Protein AF-A0A8X6F1T5-F1 (afdb_monomer_lite)

Structure (mmCIF, N/CA/C/O backbone):
data_AF-A0A8X6F1T5-F1
#
_entry.id   AF-A0A8X6F1T5-F1
#
loop_
_atom_site.group_PDB
_atom_site.id
_atom_site.type_symbol
_atom_site.label_atom_id
_atom_site.label_alt_id
_atom_site.label_comp_id
_atom_site.label_asym_id
_atom_site.label_entity_id
_atom_site.label_seq_id
_atom_site.pdbx_PDB_ins_code
_atom_site.Cartn_x
_atom_site.Cartn_y
_atom_site.Cartn_z
_atom_site.occupancy
_atom_site.B_iso_or_equiv
_atom_site.auth_seq_id
_atom_site.auth_comp_id
_atom_site.auth_asym_id
_atom_site.auth_atom_id
_atom_site.pdbx_PDB_model_num
ATOM 1 N N . MET A 1 1 ? 6.403 -4.405 -9.941 1.00 75.75 1 MET A N 1
ATOM 2 C CA . MET A 1 1 ? 5.403 -3.841 -9.002 1.00 75.75 1 MET A CA 1
ATOM 3 C C . MET A 1 1 ? 4.199 -3.411 -9.817 1.00 75.75 1 MET A C 1
ATOM 5 O O . MET A 1 1 ? 4.410 -2.812 -10.859 1.00 75.75 1 MET A O 1
ATOM 9 N N . THR A 1 2 ? 2.983 -3.717 -9.371 1.00 80.81 2 THR A N 1
ATOM 10 C CA . THR A 1 2 ? 1.726 -3.372 -10.065 1.00 80.81 2 THR A CA 1
ATOM 11 C C . THR A 1 2 ? 0.841 -2.495 -9.176 1.00 80.81 2 THR A C 1
ATOM 13 O O . THR A 1 2 ? 1.105 -2.354 -7.976 1.00 80.81 2 THR A O 1
ATOM 16 N N . ASP A 1 3 ? -0.183 -1.867 -9.744 1.00 81.50 3 ASP A N 1
ATOM 17 C CA . ASP A 1 3 ? -1.250 -1.256 -8.955 1.00 81.50 3 ASP A CA 1
ATOM 18 C C . ASP A 1 3 ? -2.186 -2.337 -8.367 1.00 81.50 3 ASP A C 1
ATOM 20 O O . ASP A 1 3 ? -1.901 -3.534 -8.421 1.00 81.50 3 ASP A O 1
ATOM 24 N N . ASN A 1 4 ? -3.293 -1.924 -7.746 1.00 79.44 4 ASN A N 1
ATOM 25 C CA . ASN A 1 4 ? -4.260 -2.869 -7.187 1.00 79.44 4 ASN A CA 1
ATOM 26 C C . ASN A 1 4 ? -5.259 -3.420 -8.229 1.00 79.44 4 ASN A C 1
ATOM 28 O O . ASN A 1 4 ? -6.143 -4.191 -7.856 1.00 79.44 4 ASN A O 1
ATOM 32 N N . ALA A 1 5 ? -5.169 -3.012 -9.498 1.00 84.00 5 ALA A N 1
ATOM 33 C CA . ALA A 1 5 ? -6.079 -3.461 -10.538 1.00 84.00 5 ALA A CA 1
ATOM 34 C C . ALA A 1 5 ? -5.625 -4.830 -11.083 1.00 84.00 5 ALA A C 1
ATOM 36 O O . ALA A 1 5 ? -4.449 -5.020 -11.402 1.00 84.00 5 ALA A O 1
ATOM 37 N N . PRO A 1 6 ? -6.540 -5.805 -11.226 1.00 84.19 6 PRO A N 1
ATOM 38 C CA . PRO A 1 6 ? -6.176 -7.139 -11.696 1.00 84.19 6 PRO A CA 1
ATOM 39 C C . PRO A 1 6 ? -5.733 -7.148 -13.165 1.00 84.19 6 PRO A C 1
ATOM 41 O O . PRO A 1 6 ? -4.938 -7.999 -13.545 1.00 84.19 6 PRO A O 1
ATOM 44 N N . ALA A 1 7 ? -6.194 -6.191 -13.979 1.00 87.56 7 ALA A N 1
ATOM 45 C CA . ALA A 1 7 ? -5.951 -6.160 -15.421 1.00 87.56 7 ALA A CA 1
ATOM 46 C C . ALA A 1 7 ? -4.457 -6.213 -15.787 1.00 87.56 7 ALA A C 1
ATOM 48 O O . ALA A 1 7 ? -4.067 -7.018 -16.630 1.00 87.56 7 ALA A O 1
ATOM 49 N N . PHE A 1 8 ? -3.614 -5.419 -15.119 1.00 86.44 8 PHE A N 1
ATOM 50 C CA . PHE A 1 8 ? -2.184 -5.356 -15.433 1.00 86.44 8 PHE A CA 1
ATOM 51 C C . PHE A 1 8 ? -1.449 -6.649 -15.085 1.00 86.44 8 PHE A C 1
ATOM 53 O O . PHE A 1 8 ? -0.659 -7.141 -15.889 1.00 86.44 8 PHE A O 1
ATOM 60 N N . TYR A 1 9 ? -1.724 -7.229 -13.912 1.00 88.56 9 TYR A N 1
ATOM 61 C CA . TYR A 1 9 ? -1.100 -8.496 -13.533 1.00 88.56 9 TYR A CA 1
ATOM 62 C C . TYR A 1 9 ? -1.614 -9.655 -14.384 1.00 88.56 9 TYR A C 1
ATOM 64 O O . TYR A 1 9 ? -0.817 -10.487 -14.798 1.00 88.56 9 TYR A O 1
ATOM 72 N N . ASN A 1 10 ? -2.913 -9.690 -14.688 1.00 91.19 10 ASN A N 1
ATOM 73 C CA . ASN A 1 10 ? -3.494 -10.738 -15.521 1.00 91.19 10 ASN A CA 1
ATOM 74 C C . ASN A 1 10 ? -2.869 -10.722 -16.920 1.00 91.19 10 ASN A C 1
ATOM 76 O O . ASN A 1 10 ? -2.367 -11.754 -17.360 1.00 91.19 10 ASN A O 1
ATOM 80 N N . ALA A 1 11 ? -2.811 -9.553 -17.568 1.00 91.62 11 ALA A N 1
ATOM 81 C CA . ALA A 1 11 ? -2.171 -9.394 -18.873 1.00 91.62 11 ALA A CA 1
ATOM 82 C C . ALA A 1 11 ? -0.687 -9.793 -18.839 1.00 91.62 11 ALA A C 1
ATOM 84 O O . ALA A 1 11 ? -0.230 -10.542 -19.697 1.00 91.62 11 ALA A O 1
ATOM 85 N N . TRP A 1 12 ? 0.054 -9.359 -17.813 1.00 90.81 12 TRP A N 1
ATOM 86 C CA . TRP A 1 12 ? 1.451 -9.758 -17.638 1.00 90.81 12 TRP A CA 1
ATOM 87 C C . TRP A 1 12 ? 1.597 -11.270 -17.468 1.00 90.81 12 TRP A C 1
ATOM 89 O O . TRP A 1 12 ? 2.401 -11.884 -18.155 1.00 90.81 12 TRP A O 1
ATOM 99 N N . SER A 1 13 ? 0.810 -11.878 -16.578 1.00 94.00 13 SER A N 1
ATOM 100 C CA . SER A 1 13 ? 0.885 -13.310 -16.277 1.00 94.00 13 SER A CA 1
ATOM 101 C C . SER A 1 13 ? 0.508 -14.189 -17.466 1.00 94.00 13 SER A C 1
ATOM 103 O O . SER A 1 13 ? 1.056 -15.275 -17.616 1.00 94.00 13 SER A O 1
ATOM 105 N N . TYR A 1 14 ? -0.383 -13.699 -18.330 1.00 95.06 14 TYR A N 1
ATOM 106 C CA . TYR A 1 14 ? -0.760 -14.369 -19.567 1.00 95.06 14 TYR A CA 1
ATOM 107 C C . TYR A 1 14 ? 0.404 -14.434 -20.566 1.00 95.06 14 TYR A C 1
ATOM 109 O O . TYR A 1 14 ? 0.611 -15.465 -21.193 1.00 95.06 14 TYR A O 1
ATOM 117 N N . VAL A 1 15 ? 1.183 -13.354 -20.692 1.00 96.31 15 VAL A N 1
ATOM 118 C CA . VAL A 1 15 ? 2.298 -13.270 -21.654 1.00 96.31 15 VAL A CA 1
ATOM 119 C C . VAL A 1 15 ? 3.599 -13.840 -21.083 1.00 96.31 15 VAL A C 1
ATOM 121 O O . VAL A 1 15 ? 4.328 -14.542 -21.773 1.00 96.31 15 VAL A O 1
ATOM 124 N N . MET A 1 16 ? 3.898 -13.527 -19.824 1.00 93.88 16 MET A N 1
ATOM 125 C CA . MET A 1 16 ? 5.198 -13.766 -19.186 1.00 93.88 16 MET A CA 1
ATOM 126 C C . MET A 1 16 ? 5.183 -14.937 -18.194 1.00 93.88 16 MET A C 1
ATOM 128 O O . MET A 1 16 ? 6.223 -15.278 -17.633 1.00 93.88 16 MET A O 1
ATOM 132 N N . GLY A 1 17 ? 4.016 -15.534 -17.942 1.00 92.06 17 GLY A N 1
ATOM 133 C CA . GLY A 1 17 ? 3.832 -16.577 -16.937 1.00 92.06 17 GLY A CA 1
ATOM 134 C C . GLY A 1 17 ? 3.668 -16.048 -15.507 1.00 92.06 17 GLY A C 1
ATOM 135 O O . GLY A 1 17 ? 3.790 -14.857 -15.205 1.00 92.06 17 GLY A O 1
ATOM 136 N N . THR A 1 18 ? 3.350 -16.959 -14.588 1.00 91.88 18 THR A N 1
ATOM 137 C CA . THR A 1 18 ? 3.136 -16.636 -13.172 1.00 91.88 18 THR A CA 1
ATOM 138 C C . THR A 1 18 ? 4.451 -16.463 -12.422 1.00 91.88 18 THR A C 1
ATOM 140 O O . THR A 1 18 ? 5.393 -17.226 -12.622 1.00 91.88 18 THR A O 1
ATOM 143 N N . VAL A 1 19 ? 4.484 -15.527 -11.475 1.00 89.44 19 VAL A N 1
ATOM 144 C CA . VAL A 1 19 ? 5.647 -15.300 -10.607 1.00 89.44 19 VAL A CA 1
ATOM 145 C C . VAL A 1 19 ? 5.305 -15.568 -9.148 1.00 89.44 19 VAL A C 1
ATOM 147 O O . VAL A 1 19 ? 4.183 -15.329 -8.705 1.00 89.44 19 VAL A O 1
ATOM 150 N N . LYS A 1 20 ? 6.302 -16.012 -8.374 1.00 87.00 20 LYS A N 1
ATOM 151 C CA . LYS A 1 20 ? 6.143 -16.299 -6.939 1.00 87.00 20 LYS A CA 1
ATOM 152 C C . LYS A 1 20 ? 5.738 -15.062 -6.130 1.00 87.00 20 LYS A C 1
ATOM 154 O O . LYS A 1 20 ? 4.915 -15.157 -5.227 1.00 87.00 20 LYS A O 1
ATOM 159 N N . ASN A 1 21 ? 6.317 -13.905 -6.452 1.00 86.44 21 ASN A N 1
ATOM 160 C CA . ASN A 1 21 ? 6.143 -12.677 -5.680 1.00 86.44 21 ASN A CA 1
ATOM 161 C C . ASN A 1 21 ? 5.445 -11.602 -6.519 1.00 86.44 21 ASN A C 1
ATOM 163 O O . ASN A 1 21 ? 6.038 -11.033 -7.435 1.00 86.44 21 ASN A O 1
ATOM 167 N N . VAL A 1 22 ? 4.198 -11.280 -6.170 1.00 89.00 22 VAL A N 1
ATOM 168 C CA . VAL A 1 22 ? 3.425 -10.203 -6.806 1.00 89.00 22 VAL A CA 1
ATOM 169 C C . VAL A 1 22 ? 3.342 -9.014 -5.859 1.00 89.00 22 VAL A C 1
ATOM 171 O O . VAL A 1 22 ? 2.545 -9.002 -4.923 1.00 89.00 22 VAL A O 1
ATOM 174 N N . LEU A 1 23 ? 4.168 -8.000 -6.110 1.00 89.00 23 LEU A N 1
ATOM 175 C CA . LEU A 1 23 ? 4.265 -6.821 -5.250 1.00 89.00 23 LEU A CA 1
ATOM 176 C C . LEU A 1 23 ? 3.392 -5.666 -5.749 1.00 89.00 23 LEU A C 1
ATOM 178 O O . LEU A 1 23 ? 3.484 -5.253 -6.911 1.00 89.00 23 LEU A O 1
ATOM 182 N N . LEU A 1 24 ? 2.633 -5.072 -4.832 1.00 89.50 24 LEU A N 1
ATOM 183 C CA . LEU A 1 24 ? 1.948 -3.801 -5.025 1.00 89.50 24 LEU A CA 1
ATOM 184 C C . LEU A 1 24 ? 2.939 -2.636 -4.927 1.00 89.50 24 LEU A C 1
ATOM 186 O O . LEU A 1 24 ? 3.840 -2.608 -4.081 1.00 89.50 24 LEU A O 1
ATOM 190 N N . CYS A 1 25 ? 2.748 -1.631 -5.773 1.00 85.06 25 CYS A N 1
ATOM 191 C CA . CYS A 1 25 ? 3.483 -0.376 -5.699 1.00 85.06 25 CYS A CA 1
ATOM 192 C C . CYS A 1 25 ? 3.191 0.335 -4.366 1.00 85.06 25 CYS A C 1
ATOM 194 O O . CYS A 1 25 ? 2.036 0.571 -4.002 1.00 85.06 25 CYS A O 1
ATOM 196 N N . ALA A 1 26 ? 4.249 0.691 -3.633 1.00 84.56 26 ALA A N 1
ATOM 197 C CA . ALA A 1 26 ? 4.121 1.230 -2.281 1.00 84.56 26 ALA A CA 1
ATOM 198 C C . ALA A 1 26 ? 3.434 2.605 -2.266 1.00 84.56 26 ALA A C 1
ATOM 200 O O . ALA A 1 26 ? 2.749 2.933 -1.296 1.00 84.56 26 ALA A O 1
ATOM 201 N N . TRP A 1 27 ? 3.589 3.385 -3.340 1.00 83.56 27 TRP A N 1
ATOM 202 C CA . TRP A 1 27 ? 2.889 4.654 -3.519 1.00 83.56 27 TRP A CA 1
ATOM 203 C C . TRP A 1 27 ? 1.394 4.463 -3.745 1.00 83.56 27 TRP A C 1
ATOM 205 O O . TRP A 1 27 ? 0.601 5.084 -3.046 1.00 83.56 27 TRP A O 1
ATOM 215 N N . HIS A 1 28 ? 0.997 3.557 -4.646 1.00 85.94 28 HIS A N 1
ATOM 216 C CA . HIS A 1 28 ? -0.417 3.262 -4.896 1.00 85.94 28 HIS A CA 1
ATOM 217 C C . HIS A 1 28 ? -1.125 2.768 -3.633 1.00 85.94 28 HIS A C 1
ATOM 219 O O . HIS A 1 28 ? -2.229 3.217 -3.332 1.00 85.94 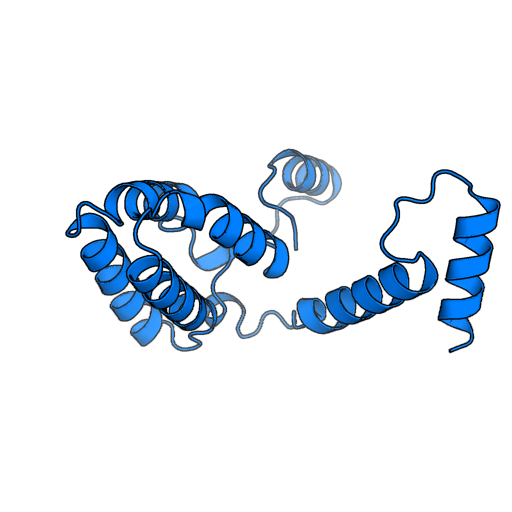28 HIS A O 1
ATOM 225 N N . VAL A 1 29 ? -0.468 1.905 -2.851 1.00 90.50 29 VAL A N 1
ATOM 226 C CA . VAL A 1 29 ? -0.979 1.457 -1.547 1.00 90.50 29 VAL A CA 1
ATOM 227 C C . VAL A 1 29 ? -1.199 2.652 -0.617 1.00 90.50 29 VAL A C 1
ATOM 229 O O . VAL A 1 29 ? -2.304 2.846 -0.113 1.00 90.50 29 VAL A O 1
ATOM 232 N N . THR A 1 30 ? -0.183 3.503 -0.443 1.00 89.62 30 THR A N 1
ATOM 233 C CA . THR A 1 30 ? -0.283 4.687 0.419 1.00 89.62 30 THR A CA 1
ATOM 234 C C . THR A 1 30 ? -1.354 5.663 -0.068 1.00 89.62 30 THR A C 1
ATOM 236 O O . THR A 1 30 ? -2.152 6.130 0.743 1.00 89.62 30 THR A O 1
ATOM 239 N N . ARG A 1 31 ? -1.438 5.941 -1.371 1.00 89.50 31 ARG A N 1
ATOM 240 C CA . ARG A 1 31 ? -2.465 6.807 -1.965 1.00 89.50 31 ARG A CA 1
ATOM 241 C C . ARG A 1 31 ? -3.871 6.263 -1.717 1.00 89.50 31 ARG A C 1
ATOM 243 O O . ARG A 1 31 ? -4.736 7.013 -1.269 1.00 89.50 31 ARG A O 1
ATOM 250 N N . ASN A 1 32 ? -4.087 4.966 -1.940 1.00 92.62 32 ASN A N 1
ATOM 251 C CA . ASN A 1 32 ? -5.376 4.320 -1.701 1.00 92.62 32 ASN A CA 1
ATOM 252 C C . ASN A 1 32 ? -5.764 4.368 -0.223 1.00 92.62 32 ASN A C 1
ATOM 254 O O . ASN A 1 32 ? -6.931 4.581 0.098 1.00 92.62 32 ASN A O 1
ATOM 258 N N . TRP A 1 33 ? -4.815 4.187 0.696 1.00 94.94 33 TRP A N 1
ATOM 259 C CA . TRP A 1 33 ? -5.091 4.365 2.119 1.00 94.94 33 TRP A CA 1
ATOM 260 C C . TRP A 1 33 ? -5.526 5.797 2.427 1.00 94.94 33 TRP A C 1
ATOM 262 O O . TRP A 1 33 ? -6.594 5.972 3.004 1.00 94.94 33 TRP A O 1
ATOM 272 N N . HIS A 1 34 ? -4.787 6.808 1.959 1.00 91.81 34 HIS A N 1
ATOM 273 C CA . HIS A 1 34 ? -5.121 8.220 2.185 1.00 91.81 34 HIS A CA 1
ATOM 274 C C . HIS A 1 34 ? -6.508 8.599 1.653 1.00 91.81 34 HIS A C 1
ATOM 276 O O . HIS A 1 34 ? -7.276 9.246 2.359 1.00 91.81 34 HIS A O 1
ATOM 282 N N . GLN A 1 35 ? -6.877 8.140 0.454 1.00 92.69 35 GLN A N 1
ATOM 283 C CA . GLN A 1 35 ? -8.219 8.372 -0.097 1.00 92.69 35 GLN A CA 1
ATOM 284 C C . GLN A 1 35 ? -9.326 7.772 0.782 1.00 92.69 35 GLN A C 1
ATOM 286 O O . GLN A 1 35 ? -10.417 8.331 0.887 1.00 92.69 35 GLN A O 1
ATOM 291 N N . ASN A 1 36 ? -9.043 6.649 1.444 1.00 95.06 36 ASN A N 1
ATOM 292 C CA . ASN A 1 36 ? -9.998 5.945 2.292 1.00 95.06 36 ASN A CA 1
ATOM 293 C C . ASN A 1 36 ? -9.959 6.387 3.762 1.00 95.06 36 ASN A C 1
ATOM 295 O O . ASN A 1 36 ? -10.927 6.135 4.477 1.00 95.06 36 ASN A O 1
ATOM 299 N N . LEU A 1 37 ? -8.914 7.092 4.210 1.00 94.00 37 LEU A N 1
ATOM 300 C CA . LEU A 1 37 ? -8.840 7.694 5.548 1.00 94.00 37 LEU A CA 1
ATOM 301 C C . LEU A 1 37 ? -9.940 8.737 5.781 1.00 94.00 37 LEU A C 1
ATOM 303 O O . LEU A 1 37 ? -10.340 8.953 6.921 1.00 94.00 37 LEU A O 1
ATOM 307 N N . ASN A 1 38 ? -10.498 9.316 4.715 1.00 91.00 38 ASN A N 1
ATOM 308 C CA . ASN A 1 38 ? -11.667 10.197 4.789 1.00 91.00 38 ASN A CA 1
ATOM 309 C C . ASN A 1 38 ? -12.916 9.507 5.373 1.00 91.00 38 ASN A C 1
ATOM 311 O O . ASN A 1 38 ? -13.846 10.188 5.797 1.00 91.00 38 ASN A O 1
ATOM 315 N N . LYS A 1 39 ? -12.934 8.166 5.454 1.00 91.44 39 LYS A N 1
ATOM 316 C CA . LYS A 1 39 ? -13.968 7.403 6.175 1.00 91.44 39 LYS A CA 1
ATOM 317 C C . LYS A 1 39 ? -13.947 7.651 7.688 1.00 91.44 39 LYS A C 1
ATOM 319 O O . LYS A 1 39 ? -14.970 7.435 8.331 1.00 91.44 39 LYS A O 1
ATOM 324 N N . ILE A 1 40 ? -12.816 8.102 8.234 1.00 94.38 40 ILE A N 1
ATOM 325 C CA . ILE A 1 40 ? -12.647 8.475 9.641 1.00 94.38 40 ILE A CA 1
ATOM 326 C C . ILE A 1 40 ? -12.980 9.958 9.772 1.00 94.38 40 ILE A C 1
ATOM 328 O O . ILE A 1 40 ? -12.190 10.813 9.365 1.00 94.38 40 ILE A O 1
ATOM 332 N N . LYS A 1 41 ? -14.148 10.288 10.328 1.00 92.31 41 LYS A N 1
ATOM 333 C CA . LYS A 1 41 ? -14.605 11.684 10.431 1.00 92.31 41 LYS A CA 1
ATOM 334 C C . LYS A 1 41 ? -13.720 12.514 11.361 1.00 92.31 41 LYS A C 1
ATOM 336 O O . LYS A 1 41 ? -13.359 13.630 11.003 1.00 92.31 41 LYS A O 1
ATOM 341 N N . ASN A 1 42 ? -13.318 11.941 12.495 1.00 94.69 42 ASN A N 1
ATOM 342 C CA . ASN A 1 42 ? -12.478 12.609 13.482 1.00 94.69 42 ASN A CA 1
ATOM 343 C C . ASN A 1 42 ? -11.050 12.859 12.928 1.00 94.69 42 ASN A C 1
ATOM 345 O O . ASN A 1 42 ? -10.354 11.895 12.591 1.00 94.69 42 ASN A O 1
ATOM 349 N N . PRO A 1 43 ? -10.596 14.124 12.825 1.00 93.50 43 PRO A N 1
ATOM 350 C CA . PRO A 1 43 ? -9.303 14.467 12.231 1.00 93.50 43 PRO A CA 1
ATOM 351 C C . PRO A 1 43 ? -8.107 14.003 13.073 1.00 93.50 43 PRO A C 1
ATOM 353 O O . PRO A 1 43 ? -7.100 13.580 12.506 1.00 93.50 43 PRO A O 1
ATOM 356 N N . GLU A 1 44 ? -8.213 14.014 14.403 1.00 94.75 44 GLU A N 1
ATOM 357 C CA . GLU A 1 44 ? -7.133 13.571 15.291 1.00 94.75 44 GLU A CA 1
ATOM 358 C C . GLU A 1 44 ? -6.955 12.054 15.221 1.00 94.75 44 GLU A C 1
ATOM 360 O O . GLU A 1 44 ? -5.850 11.564 14.978 1.00 94.75 44 GLU A O 1
ATOM 365 N N . LYS A 1 45 ? -8.058 11.296 15.267 1.00 94.00 45 LYS A N 1
ATOM 366 C CA . LYS A 1 45 ? -8.014 9.844 15.026 1.00 94.00 45 LYS A CA 1
ATOM 367 C C . LYS A 1 45 ? -7.460 9.526 13.640 1.00 94.00 45 LYS A C 1
ATOM 369 O O . LYS A 1 45 ? -6.665 8.602 13.491 1.00 94.00 45 LYS A O 1
ATOM 374 N N . ARG A 1 46 ? -7.812 10.314 12.618 1.00 95.38 46 ARG A N 1
ATOM 375 C CA . ARG A 1 46 ? -7.278 10.142 11.259 1.00 95.38 46 ARG A CA 1
ATOM 376 C C . ARG A 1 46 ? -5.757 10.306 11.215 1.00 95.38 46 ARG A C 1
ATOM 378 O O . ARG A 1 46 ? -5.095 9.507 10.555 1.00 95.38 46 ARG A O 1
ATOM 385 N N . LYS A 1 47 ? 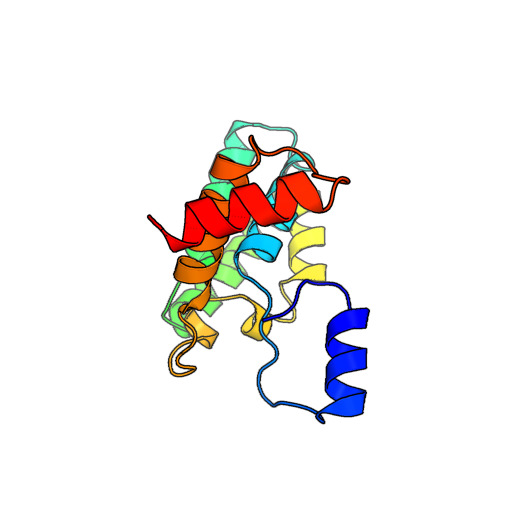-5.193 11.293 11.924 1.00 94.88 47 LYS A N 1
ATOM 386 C CA . LYS A 1 47 ? -3.733 11.477 12.042 1.00 94.88 47 LYS A CA 1
ATOM 387 C C . LYS A 1 47 ? -3.073 10.291 12.750 1.00 94.88 47 LYS A C 1
ATOM 389 O O . LYS A 1 47 ? -2.072 9.780 12.248 1.00 94.88 47 LYS A O 1
ATOM 394 N N . ILE A 1 48 ? -3.651 9.830 13.864 1.00 95.31 48 ILE A N 1
ATOM 395 C CA . ILE A 1 48 ? -3.157 8.671 14.627 1.00 95.31 48 ILE A CA 1
ATOM 396 C C . ILE A 1 48 ? -3.135 7.420 13.741 1.00 95.31 48 ILE A C 1
ATOM 398 O O . ILE A 1 48 ? -2.093 6.780 13.598 1.00 95.31 48 ILE A O 1
ATOM 402 N N . VAL A 1 49 ? -4.249 7.125 13.064 1.00 96.12 49 VAL A N 1
ATOM 403 C CA . VAL A 1 49 ? -4.354 5.976 12.155 1.00 96.12 49 VAL A CA 1
ATOM 404 C C . VAL A 1 49 ? -3.376 6.099 10.987 1.00 96.12 49 VAL A C 1
ATOM 406 O O . VAL A 1 49 ? -2.752 5.110 10.615 1.00 96.12 49 VAL A O 1
ATOM 409 N N . ASN A 1 50 ? -3.171 7.297 10.430 1.00 94.56 50 ASN A N 1
ATOM 410 C CA . ASN A 1 50 ? -2.191 7.490 9.360 1.00 94.56 50 ASN A CA 1
ATOM 411 C C . ASN A 1 50 ? -0.753 7.202 9.820 1.00 94.56 50 ASN A C 1
ATOM 413 O O . ASN A 1 50 ? 0.019 6.563 9.102 1.00 94.56 50 ASN A O 1
ATOM 417 N N . LYS A 1 51 ? -0.394 7.633 11.035 1.00 95.00 51 LYS A N 1
ATOM 418 C CA . LYS A 1 51 ? 0.915 7.336 11.632 1.00 95.00 51 LYS A CA 1
ATOM 419 C C . LYS A 1 51 ? 1.085 5.831 11.859 1.00 95.00 51 LYS A C 1
ATOM 421 O O . LYS A 1 51 ? 2.125 5.280 11.499 1.00 95.00 51 LYS A O 1
ATOM 426 N N . ALA A 1 52 ? 0.053 5.166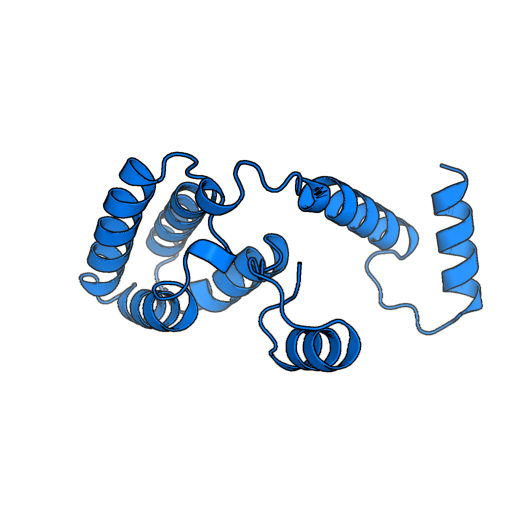 12.375 1.00 95.12 52 ALA A N 1
ATOM 427 C CA . ALA A 1 52 ? 0.050 3.720 12.578 1.00 95.12 52 ALA A CA 1
ATOM 428 C C . ALA A 1 52 ? 0.165 2.942 11.252 1.00 95.12 52 ALA A C 1
ATOM 430 O O . ALA A 1 52 ? 0.971 2.022 11.157 1.00 95.12 52 ALA A O 1
ATOM 431 N N . LEU A 1 53 ? -0.537 3.359 10.190 1.00 95.44 53 LEU A N 1
ATOM 432 C CA . LEU A 1 53 ? -0.407 2.766 8.850 1.00 95.44 53 LEU A CA 1
ATOM 433 C C . LEU A 1 53 ? 1.028 2.817 8.326 1.00 95.44 53 LEU A C 1
ATOM 435 O O . LEU A 1 53 ? 1.501 1.853 7.723 1.00 95.44 53 LEU A O 1
ATOM 439 N N . LYS A 1 54 ? 1.716 3.945 8.535 1.00 92.81 54 LYS A N 1
ATOM 440 C CA . LYS A 1 54 ? 3.113 4.093 8.130 1.00 92.81 54 LYS A CA 1
ATOM 441 C C . LYS A 1 54 ? 4.010 3.116 8.892 1.00 92.81 54 LYS A C 1
ATOM 443 O O . LYS A 1 54 ? 4.768 2.396 8.251 1.00 92.81 54 LYS A O 1
ATOM 448 N N . ALA A 1 55 ? 3.855 3.030 10.215 1.00 93.75 55 ALA A N 1
ATOM 449 C CA . ALA A 1 55 ? 4.602 2.086 11.045 1.00 93.75 55 ALA A CA 1
ATOM 450 C C . ALA A 1 55 ? 4.368 0.627 10.610 1.00 93.75 55 ALA A C 1
ATOM 452 O O . ALA A 1 55 ? 5.321 -0.106 10.374 1.00 93.75 55 ALA A O 1
ATOM 453 N N . VAL A 1 56 ? 3.107 0.235 10.392 1.00 95.06 56 VAL A N 1
ATOM 454 C CA . VAL A 1 56 ? 2.746 -1.116 9.928 1.00 95.06 56 VAL A CA 1
ATOM 455 C C . VAL A 1 56 ? 3.340 -1.440 8.560 1.00 95.06 56 VAL A C 1
ATOM 457 O O . VAL A 1 56 ? 3.783 -2.560 8.321 1.00 95.06 56 VAL A O 1
ATOM 460 N N . LYS A 1 57 ? 3.361 -0.472 7.642 1.00 92.81 57 LYS A N 1
ATOM 461 C CA . LYS A 1 57 ? 3.927 -0.650 6.301 1.00 92.81 57 LYS A CA 1
ATOM 462 C C . LYS A 1 57 ? 5.442 -0.824 6.317 1.00 92.81 57 LYS A C 1
ATOM 464 O O . LYS A 1 57 ? 5.951 -1.637 5.546 1.00 92.81 57 LYS A O 1
ATOM 469 N N . GLU A 1 58 ? 6.125 -0.010 7.116 1.00 90.88 58 GLU A N 1
ATOM 470 C CA . GLU A 1 58 ? 7.585 0.123 7.127 1.00 90.88 58 GLU A CA 1
ATOM 471 C C . GLU A 1 58 ? 8.278 -0.866 8.074 1.00 90.88 58 GLU A C 1
ATOM 473 O O . GLU A 1 58 ? 9.496 -1.000 8.001 1.00 90.88 58 GLU A O 1
ATOM 478 N N . GLU A 1 59 ? 7.526 -1.595 8.905 1.00 93.44 59 GLU A N 1
ATOM 479 C CA . GLU A 1 59 ? 8.058 -2.660 9.756 1.00 93.44 59 GLU A CA 1
ATOM 480 C C . GLU A 1 59 ? 8.822 -3.714 8.935 1.00 93.44 59 GLU A C 1
ATOM 482 O O . GLU A 1 59 ? 8.355 -4.196 7.896 1.00 93.44 59 GLU A O 1
ATOM 487 N N . LEU A 1 60 ? 10.014 -4.074 9.416 1.00 90.88 60 LEU A N 1
ATOM 488 C CA . LEU A 1 60 ? 10.967 -4.944 8.723 1.00 90.88 60 LEU A CA 1
ATOM 489 C C . LEU A 1 60 ? 11.051 -6.339 9.349 1.00 90.88 60 LEU A C 1
ATOM 491 O O . LEU A 1 60 ? 11.446 -7.287 8.668 1.00 90.88 60 LEU A O 1
ATOM 495 N N . CYS A 1 61 ? 10.675 -6.483 10.620 1.00 92.94 61 CYS A N 1
ATOM 496 C CA . CYS A 1 61 ? 10.636 -7.761 11.317 1.00 92.94 61 CYS A CA 1
ATOM 497 C C . CYS A 1 61 ? 9.264 -8.428 11.144 1.00 92.94 61 CYS A C 1
ATOM 499 O O . CYS A 1 61 ? 8.234 -7.851 11.487 1.00 92.94 61 CYS A O 1
ATOM 501 N N . LEU A 1 62 ? 9.235 -9.668 10.641 1.00 93.06 62 LEU A N 1
ATOM 502 C CA . LEU A 1 62 ? 7.992 -10.422 10.416 1.00 93.06 62 LEU A CA 1
ATOM 503 C C . LEU A 1 62 ? 7.215 -10.706 11.712 1.00 93.06 62 LEU A C 1
ATOM 505 O O . LEU A 1 62 ? 5.981 -10.659 11.721 1.00 93.06 62 LEU A O 1
ATOM 509 N N . GLU A 1 63 ? 7.925 -10.979 12.807 1.00 94.44 63 GLU A N 1
ATOM 510 C CA . GLU A 1 63 ? 7.316 -11.257 14.111 1.00 94.44 63 GLU A CA 1
ATOM 511 C C . GLU A 1 63 ? 6.668 -10.001 14.697 1.00 94.44 63 GLU A C 1
ATOM 513 O O . GLU A 1 63 ? 5.498 -10.027 15.093 1.00 94.44 63 GLU A O 1
ATOM 518 N N . THR A 1 64 ? 7.401 -8.882 14.686 1.00 95.06 64 THR A N 1
ATOM 519 C CA . THR A 1 64 ? 6.896 -7.575 15.121 1.00 95.06 64 THR A CA 1
ATOM 520 C C . THR A 1 64 ? 5.723 -7.138 14.253 1.00 95.06 64 THR A C 1
ATOM 522 O O . THR A 1 64 ? 4.677 -6.770 14.784 1.00 95.06 64 THR A O 1
ATOM 525 N N . PHE A 1 65 ? 5.842 -7.281 12.929 1.00 96.06 65 PHE A N 1
ATOM 526 C CA . PHE A 1 65 ? 4.773 -6.979 11.981 1.00 96.06 65 PHE A CA 1
ATOM 527 C C . PHE A 1 65 ? 3.500 -7.759 12.300 1.00 96.06 65 PHE A C 1
ATOM 529 O O . PHE A 1 65 ? 2.420 -7.180 12.344 1.00 96.06 65 PHE A O 1
ATOM 536 N N . SER A 1 66 ? 3.605 -9.065 12.556 1.00 95.31 66 SER A N 1
ATOM 537 C CA . SER A 1 66 ? 2.433 -9.903 12.826 1.00 95.31 66 SER A CA 1
ATOM 538 C C . SER A 1 66 ? 1.691 -9.478 14.093 1.00 95.31 66 SER A C 1
ATOM 540 O O . SER A 1 66 ? 0.458 -9.485 14.111 1.00 95.31 66 SER A O 1
ATOM 542 N N . LYS A 1 67 ? 2.420 -9.080 15.144 1.00 95.94 67 LYS A N 1
ATOM 543 C CA . LYS A 1 67 ? 1.831 -8.549 16.385 1.00 95.94 67 LYS A CA 1
ATOM 544 C C . LYS A 1 67 ? 1.186 -7.181 16.144 1.00 95.94 67 LYS A C 1
ATOM 546 O O . LYS A 1 67 ? 0.001 -7.006 16.422 1.00 95.94 67 LYS A O 1
ATOM 551 N N . LEU A 1 68 ? 1.941 -6.262 15.542 1.00 95.62 68 LEU A N 1
ATOM 552 C CA . LEU A 1 68 ? 1.517 -4.897 15.235 1.00 95.62 68 LEU A CA 1
ATOM 553 C C . LEU A 1 68 ? 0.280 -4.873 14.324 1.00 95.62 68 LEU A C 1
ATOM 555 O O . LEU A 1 68 ? -0.659 -4.129 14.572 1.00 95.62 68 LEU A O 1
ATOM 559 N N . MET A 1 69 ? 0.242 -5.723 13.297 1.00 95.62 69 MET A N 1
ATOM 560 C CA . MET A 1 69 ? -0.870 -5.816 12.349 1.00 95.62 69 MET A CA 1
ATOM 561 C C . MET A 1 69 ? -2.158 -6.302 13.022 1.00 95.62 69 MET A C 1
ATOM 563 O O . MET A 1 69 ? -3.232 -5.759 12.759 1.00 95.62 69 MET A O 1
ATOM 567 N N . LYS A 1 70 ? -2.064 -7.313 13.898 1.00 95.31 70 LYS A N 1
ATOM 568 C CA . LYS A 1 70 ? -3.216 -7.820 14.659 1.00 95.31 70 LYS A CA 1
ATOM 569 C C . LYS A 1 70 ? -3.771 -6.745 15.588 1.00 95.31 70 LYS A C 1
ATOM 571 O O . LYS A 1 70 ? -4.969 -6.475 15.538 1.00 95.31 70 LYS A O 1
ATOM 576 N N . GLN A 1 71 ? -2.896 -6.108 16.364 1.00 96.12 71 GLN A N 1
ATOM 577 C CA . GLN A 1 71 ? -3.270 -5.024 17.268 1.00 96.12 71 GLN A CA 1
ATOM 578 C C . GLN A 1 71 ? -3.902 -3.854 16.504 1.00 96.12 71 GLN A C 1
ATOM 580 O O . GLN A 1 71 ? -4.989 -3.406 16.852 1.00 96.12 71 GLN A O 1
ATOM 585 N N . PHE A 1 72 ? -3.281 -3.427 15.404 1.00 96.19 72 PHE A N 1
ATOM 586 C CA . PHE A 1 72 ? -3.778 -2.335 14.573 1.00 96.19 72 PHE A CA 1
ATOM 587 C C . PHE A 1 72 ? -5.186 -2.604 14.024 1.00 96.19 72 PHE A C 1
ATOM 589 O O . PHE A 1 72 ? -6.057 -1.740 14.100 1.00 96.19 72 PHE A O 1
ATOM 596 N N . ILE A 1 73 ? -5.449 -3.806 13.497 1.00 95.81 73 ILE A N 1
ATOM 597 C CA . ILE A 1 73 ? -6.796 -4.167 13.027 1.00 95.81 73 ILE A CA 1
ATOM 598 C C . ILE A 1 73 ? -7.793 -4.161 14.190 1.00 95.81 73 ILE A C 1
ATOM 600 O O . ILE A 1 73 ? -8.901 -3.655 14.030 1.00 95.81 73 ILE A O 1
ATOM 604 N N . GLN A 1 74 ? -7.417 -4.709 15.346 1.00 96.38 74 GLN A N 1
ATOM 605 C CA . GLN A 1 74 ? -8.292 -4.771 16.514 1.00 96.38 74 GLN A CA 1
ATOM 606 C C . GLN A 1 74 ? -8.668 -3.369 17.017 1.00 96.38 74 GLN A C 1
ATOM 608 O O . GLN A 1 74 ? -9.849 -3.089 17.208 1.00 96.38 74 GLN A O 1
ATOM 613 N N . GLU A 1 75 ? -7.696 -2.465 17.147 1.00 95.62 75 GLU A N 1
ATOM 614 C CA . GLU A 1 75 ? -7.922 -1.064 17.527 1.00 95.62 75 GLU A CA 1
ATOM 615 C C . GLU A 1 75 ? -8.846 -0.344 16.537 1.00 95.62 75 GLU A C 1
ATOM 617 O O . GLU A 1 75 ? -9.766 0.365 16.944 1.00 95.62 75 GLU A O 1
ATOM 622 N N . LEU A 1 76 ? -8.658 -0.573 15.231 1.00 95.38 76 LEU A N 1
ATOM 623 C CA . LEU A 1 76 ? -9.524 0.002 14.204 1.00 95.38 76 LEU A CA 1
ATOM 624 C C . LEU A 1 76 ? -10.957 -0.532 14.246 1.00 95.38 76 LEU A C 1
ATOM 626 O O . LEU A 1 76 ? -11.875 0.176 13.851 1.00 95.38 76 LEU A O 1
ATOM 630 N N . LEU A 1 77 ? -11.169 -1.791 14.625 1.00 95.56 77 LEU A N 1
ATOM 631 C CA . LEU A 1 77 ? -12.505 -2.392 14.638 1.00 95.56 77 LEU A CA 1
ATOM 632 C C . LEU A 1 77 ? -13.278 -2.083 15.923 1.00 95.56 77 LEU A C 1
ATOM 634 O O . LEU A 1 77 ? -14.506 -2.009 15.865 1.00 95.56 77 LEU A O 1
ATOM 638 N N . ASN A 1 78 ? -12.572 -1.879 17.038 1.00 95.56 78 ASN A N 1
ATOM 639 C CA . ASN A 1 78 ? -13.159 -1.593 18.348 1.00 95.56 78 ASN A CA 1
ATOM 640 C C . ASN A 1 78 ? -13.668 -0.151 18.490 1.00 95.56 78 ASN A C 1
ATOM 642 O O . ASN A 1 78 ? -14.531 0.113 19.323 1.00 95.56 78 ASN A O 1
ATOM 646 N N . ASP A 1 79 ? -13.157 0.785 17.691 1.00 93.31 79 ASP A N 1
ATOM 647 C CA . ASP A 1 79 ? -13.590 2.180 17.715 1.00 93.31 79 ASP A CA 1
ATOM 648 C C . ASP A 1 79 ? -14.602 2.465 16.593 1.00 93.31 79 ASP A C 1
ATOM 650 O O . ASP A 1 79 ? -14.338 2.275 15.404 1.00 93.31 79 ASP A O 1
ATOM 654 N N . SER A 1 80 ? -15.781 2.962 16.972 1.00 92.88 80 SER A N 1
ATOM 655 C CA . SER A 1 80 ? -16.871 3.288 16.044 1.00 92.88 80 SER A CA 1
ATOM 656 C C . SER A 1 80 ? -16.472 4.271 14.928 1.00 92.88 80 SER A C 1
ATOM 658 O O . SER A 1 80 ? -16.947 4.132 13.795 1.00 92.88 80 SER A O 1
ATOM 660 N N . ASP A 1 81 ? -15.556 5.208 15.202 1.00 93.19 81 ASP A N 1
ATOM 661 C CA . ASP A 1 81 ? -15.097 6.212 14.232 1.00 93.19 81 ASP A CA 1
ATOM 662 C C . ASP A 1 81 ? -14.159 5.624 13.174 1.00 93.19 81 ASP A C 1
ATOM 664 O O . ASP A 1 81 ? -14.089 6.118 12.043 1.00 93.19 81 ASP A O 1
ATOM 668 N N . THR A 1 82 ? -13.413 4.580 13.534 1.00 95.06 82 THR A N 1
ATOM 669 C CA . THR A 1 82 ? -12.383 3.974 12.684 1.00 95.06 82 THR A CA 1
ATOM 670 C C . THR A 1 82 ? -12.836 2.644 12.081 1.00 95.06 82 THR A C 1
ATOM 672 O O . THR A 1 82 ? -12.304 2.243 11.043 1.00 95.06 82 THR A O 1
ATOM 675 N N . CYS A 1 83 ? -13.906 2.033 12.603 1.00 95.75 83 CYS A N 1
ATOM 676 C CA . CYS A 1 83 ? -14.439 0.730 12.193 1.00 95.75 83 CYS A CA 1
ATOM 677 C C . CYS A 1 83 ? -14.696 0.618 10.684 1.00 95.75 83 CYS A C 1
ATOM 679 O O . CYS A 1 83 ? -14.347 -0.383 10.051 1.00 95.75 83 CYS A O 1
ATOM 681 N N . LYS A 1 84 ? -15.244 1.667 10.054 1.00 95.94 84 LYS A N 1
ATOM 682 C CA . LYS A 1 84 ? -15.465 1.690 8.593 1.00 95.94 84 LYS A CA 1
ATOM 683 C C . LYS A 1 84 ? -14.157 1.586 7.808 1.00 95.94 84 LYS A C 1
ATOM 685 O O . LYS A 1 84 ? -14.102 0.899 6.787 1.00 95.94 84 LYS A O 1
ATOM 690 N N . PHE A 1 85 ? -13.110 2.266 8.274 1.00 96.56 85 PHE A N 1
ATOM 691 C CA . PHE A 1 85 ? -11.777 2.155 7.692 1.00 96.56 85 PHE A CA 1
ATOM 692 C C . PHE A 1 85 ? -11.146 0.793 8.014 1.00 96.56 85 PHE A C 1
ATOM 694 O O . PHE A 1 85 ? -10.606 0.164 7.107 1.00 96.56 85 PHE A O 1
ATOM 701 N N . GLY A 1 86 ? -11.290 0.298 9.248 1.00 96.19 86 GLY A N 1
ATOM 702 C CA . GLY A 1 86 ? -10.822 -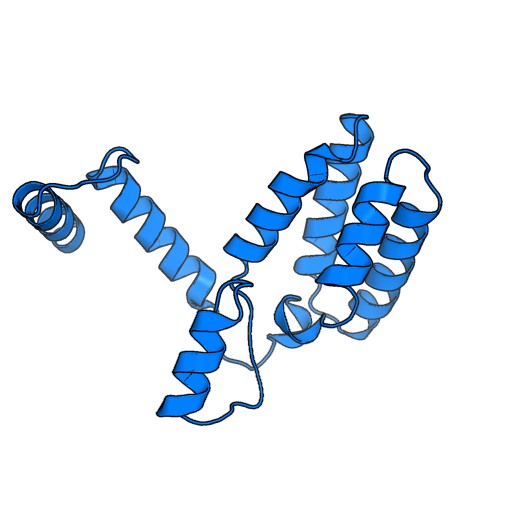1.022 9.680 1.00 96.19 86 GLY A CA 1
ATOM 703 C C . GLY A 1 86 ? -11.348 -2.159 8.810 1.00 96.19 86 GLY A C 1
ATOM 704 O O . GLY A 1 86 ? -10.557 -2.938 8.278 1.00 96.19 86 GLY A O 1
ATOM 705 N N . LYS A 1 87 ? -12.662 -2.198 8.553 1.00 96.38 87 LYS A N 1
ATOM 706 C CA . LYS A 1 87 ? -13.286 -3.184 7.651 1.00 96.38 87 LYS A CA 1
ATOM 707 C C . LYS A 1 87 ? -12.715 -3.108 6.235 1.00 96.38 87 LYS A C 1
ATOM 709 O O . LYS A 1 87 ? -12.340 -4.132 5.667 1.00 96.38 87 LYS A O 1
ATOM 714 N N . TYR A 1 88 ? -12.592 -1.898 5.683 1.00 96.00 88 TYR A N 1
ATOM 715 C CA . TYR A 1 88 ? -11.965 -1.687 4.375 1.00 96.00 88 TYR A CA 1
ATOM 716 C C . TYR A 1 88 ? -10.525 -2.216 4.349 1.00 96.00 88 TYR A C 1
ATOM 718 O O . TYR A 1 88 ? -10.153 -2.948 3.429 1.00 96.00 88 TYR A O 1
ATOM 726 N N . PHE A 1 89 ? -9.721 -1.868 5.353 1.00 96.00 89 PHE A N 1
ATOM 727 C CA . PHE A 1 89 ? -8.317 -2.245 5.427 1.00 96.00 89 PHE A CA 1
ATOM 728 C C . PHE A 1 89 ? -8.145 -3.762 5.570 1.00 96.00 89 PHE A C 1
ATOM 730 O O . PHE A 1 89 ? -7.389 -4.371 4.813 1.00 96.00 89 PHE A O 1
ATOM 737 N N . GLN A 1 90 ? -8.903 -4.394 6.467 1.00 95.31 90 GLN A N 1
ATOM 738 C CA . GLN A 1 90 ? -8.864 -5.838 6.689 1.00 95.31 90 GLN A CA 1
ATOM 739 C C . GLN A 1 90 ? -9.261 -6.621 5.430 1.00 95.31 90 GLN A C 1
ATOM 741 O O . GLN A 1 90 ? -8.570 -7.566 5.051 1.00 95.31 90 GLN A O 1
ATOM 746 N N . GLN A 1 91 ? -10.331 -6.204 4.746 1.00 94.31 91 GLN A N 1
ATOM 747 C CA . GLN A 1 91 ? -10.800 -6.861 3.523 1.00 94.31 91 GLN A CA 1
ATOM 748 C C . GLN A 1 91 ? -9.804 -6.721 2.365 1.00 94.31 91 GLN A C 1
ATOM 750 O O . GLN A 1 91 ? -9.554 -7.693 1.655 1.00 94.31 91 GLN A O 1
ATOM 755 N N . ASN A 1 92 ? -9.225 -5.529 2.178 1.00 92.81 92 ASN A N 1
ATOM 756 C CA . ASN A 1 92 ? -8.407 -5.226 1.001 1.00 92.81 92 ASN A CA 1
ATOM 757 C C . ASN A 1 92 ? -6.912 -5.514 1.184 1.00 92.81 92 ASN A C 1
ATOM 759 O O . ASN A 1 92 ? -6.241 -5.806 0.196 1.00 92.81 92 ASN A O 1
ATOM 763 N N . TYR A 1 93 ? -6.376 -5.419 2.401 1.00 94.44 93 TYR A N 1
ATOM 764 C CA . TYR A 1 93 ? -4.933 -5.505 2.677 1.00 94.44 93 TYR A CA 1
ATOM 765 C C . TYR A 1 93 ? -4.590 -6.551 3.739 1.00 94.44 93 TYR A C 1
ATOM 767 O O . TYR A 1 93 ? -3.529 -7.168 3.644 1.00 94.44 93 TYR A O 1
ATOM 775 N N . GLY A 1 94 ? -5.488 -6.799 4.698 1.00 92.38 94 GLY A N 1
ATOM 776 C CA . GLY A 1 94 ? -5.253 -7.726 5.810 1.00 92.38 94 GLY A CA 1
ATOM 777 C C . GLY A 1 94 ? -5.005 -9.177 5.391 1.00 92.38 94 GLY A C 1
ATOM 778 O O . GLY A 1 94 ? -4.242 -9.873 6.049 1.00 92.38 94 GLY A O 1
ATOM 779 N N . LYS A 1 95 ? -5.594 -9.622 4.274 1.00 91.56 95 LYS A N 1
ATOM 780 C CA . LYS A 1 95 ? -5.449 -10.999 3.763 1.00 91.56 95 LYS A CA 1
ATOM 781 C C . LYS A 1 95 ? -4.192 -11.246 2.924 1.00 91.56 95 LYS A C 1
ATOM 783 O O . LYS A 1 95 ? -3.933 -12.386 2.571 1.00 91.56 95 LYS A O 1
ATOM 788 N N . ARG A 1 96 ? -3.479 -10.186 2.536 1.00 93.38 96 ARG A N 1
ATOM 789 C CA . ARG A 1 96 ? -2.361 -10.259 1.579 1.00 93.38 96 ARG A CA 1
ATOM 790 C C . ARG A 1 96 ? -1.183 -9.348 1.958 1.00 93.38 96 ARG A C 1
ATOM 792 O O . ARG A 1 96 ? -0.784 -8.504 1.143 1.00 93.38 96 ARG A 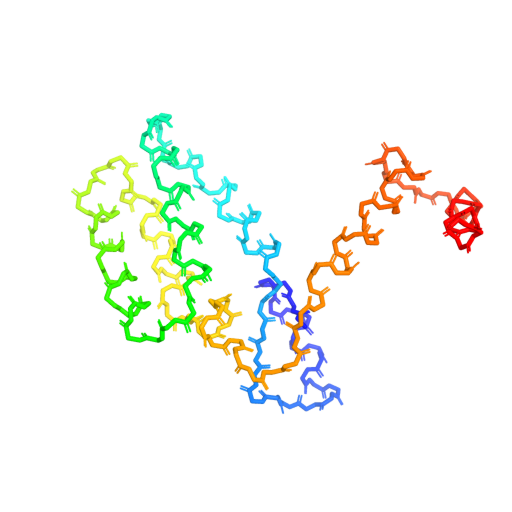O 1
ATOM 799 N N . PRO A 1 97 ? -0.681 -9.419 3.208 1.00 93.19 97 PRO A N 1
ATOM 800 C CA . PRO A 1 97 ? 0.421 -8.578 3.681 1.00 93.19 97 PRO A CA 1
ATOM 801 C C . PRO A 1 97 ? 1.689 -8.709 2.828 1.00 93.19 97 PRO A C 1
ATOM 803 O O . PRO A 1 97 ? 2.378 -7.713 2.603 1.00 93.19 97 PRO A O 1
ATOM 806 N N . GLU A 1 98 ? 1.937 -9.892 2.263 1.00 92.25 98 GLU A N 1
ATOM 807 C CA . GLU A 1 98 ? 3.084 -10.213 1.414 1.00 92.25 98 GLU A CA 1
ATOM 808 C C . GLU A 1 98 ? 3.181 -9.340 0.160 1.00 92.25 98 GLU A C 1
ATOM 810 O O . GLU A 1 98 ? 4.272 -9.093 -0.352 1.00 92.25 98 GLU A O 1
ATOM 815 N N . LYS A 1 99 ? 2.050 -8.806 -0.320 1.00 91.75 99 LYS A N 1
ATOM 816 C CA . LYS A 1 99 ? 2.046 -7.959 -1.516 1.00 91.75 99 LYS A CA 1
ATOM 817 C C . LYS A 1 99 ? 2.463 -6.519 -1.236 1.00 91.75 99 LYS A C 1
ATOM 819 O O . LYS A 1 99 ? 2.831 -5.818 -2.176 1.00 91.75 99 LYS A O 1
ATOM 824 N N . TRP A 1 100 ? 2.383 -6.023 0.001 1.00 92.19 100 TRP A N 1
ATOM 825 C CA . TRP A 1 100 ? 2.576 -4.591 0.272 1.00 92.19 100 TRP A CA 1
ATOM 826 C C . TRP A 1 100 ? 3.553 -4.263 1.401 1.00 92.19 100 TRP A C 1
ATOM 828 O O . TRP A 1 100 ? 4.284 -3.283 1.236 1.00 92.19 100 TRP A O 1
ATOM 838 N N . ALA A 1 101 ? 3.604 -5.042 2.483 1.00 92.88 101 ALA A N 1
ATOM 839 C CA . ALA A 1 101 ? 4.417 -4.737 3.663 1.00 92.88 101 ALA A CA 1
ATOM 840 C C . ALA A 1 101 ? 5.923 -4.909 3.398 1.00 92.88 101 ALA A C 1
ATOM 842 O O . ALA A 1 101 ? 6.329 -5.744 2.588 1.00 92.88 101 ALA A O 1
ATOM 843 N N . TYR A 1 102 ? 6.762 -4.096 4.047 1.00 90.50 102 TYR A N 1
ATOM 844 C CA . TYR A 1 102 ? 8.205 -4.063 3.772 1.00 90.50 102 TYR A CA 1
ATOM 845 C C . TYR A 1 102 ? 8.952 -5.288 4.304 1.00 90.50 102 TYR A C 1
ATOM 847 O O . TYR A 1 102 ? 9.864 -5.766 3.630 1.00 90.50 102 TYR A O 1
ATOM 855 N N . CYS A 1 103 ? 8.524 -5.859 5.430 1.00 91.31 103 CYS A N 1
ATOM 856 C CA . CYS A 1 103 ? 9.073 -7.104 5.974 1.00 91.31 103 CYS A CA 1
ATOM 857 C C . CYS A 1 103 ? 9.072 -8.273 4.966 1.00 91.31 103 CYS A C 1
ATOM 859 O O . CYS A 1 103 ? 10.008 -9.068 4.962 1.00 91.31 103 CYS A O 1
ATOM 861 N N . TYR A 1 104 ? 8.104 -8.331 4.042 1.00 89.81 104 TYR A N 1
ATOM 862 C CA . TYR A 1 104 ? 8.038 -9.346 2.975 1.00 89.81 104 TYR A CA 1
ATOM 863 C C . TYR A 1 104 ? 8.825 -8.983 1.706 1.00 89.81 104 TYR A C 1
ATOM 865 O O . TYR A 1 104 ? 8.934 -9.792 0.788 1.00 89.81 104 TYR A O 1
ATOM 873 N N . ARG A 1 105 ? 9.382 -7.768 1.628 1.00 87.19 105 ARG A N 1
ATOM 874 C CA . ARG A 1 105 ? 10.216 -7.315 0.500 1.00 87.19 105 ARG A CA 1
ATOM 875 C C . ARG A 1 105 ? 11.705 -7.555 0.727 1.00 87.19 105 ARG A C 1
ATOM 877 O O . ARG A 1 105 ? 12.493 -7.420 -0.213 1.00 87.19 105 ARG A O 1
ATOM 884 N N . LYS A 1 106 ? 12.102 -7.885 1.960 1.00 78.00 106 LYS A N 1
ATOM 885 C CA . LYS A 1 106 ? 13.498 -8.142 2.323 1.00 78.00 106 LYS A CA 1
ATOM 886 C C . LYS A 1 106 ? 14.058 -9.267 1.445 1.00 78.00 106 LYS A C 1
ATOM 888 O O . LYS A 1 106 ? 13.451 -10.322 1.318 1.00 78.00 106 LYS A O 1
ATOM 893 N N . GLY A 1 107 ? 15.205 -9.017 0.814 1.00 71.50 107 GLY A N 1
ATOM 894 C CA . GLY A 1 107 ? 15.868 -9.987 -0.067 1.00 71.50 107 GLY A CA 1
ATOM 895 C C . GLY A 1 107 ? 15.348 -10.039 -1.509 1.00 71.50 107 GLY A C 1
ATOM 896 O O . GLY A 1 107 ? 15.907 -10.779 -2.307 1.00 71.50 107 GLY A O 1
ATOM 897 N N . LEU A 1 108 ? 14.341 -9.239 -1.888 1.00 73.94 108 LEU A N 1
ATOM 898 C CA . LEU A 1 108 ? 13.843 -9.207 -3.273 1.00 73.94 108 LEU A CA 1
ATOM 899 C C . LEU A 1 108 ? 14.632 -8.263 -4.198 1.00 73.94 108 LEU A C 1
ATOM 901 O O . LEU A 1 108 ? 14.343 -8.215 -5.387 1.00 73.94 108 LEU A O 1
ATOM 905 N N . GLY A 1 109 ? 15.582 -7.478 -3.675 1.00 66.56 109 GLY A N 1
ATOM 906 C CA . GLY A 1 109 ? 16.387 -6.529 -4.467 1.00 66.56 109 GLY A CA 1
ATOM 907 C C . GLY A 1 109 ? 15.612 -5.317 -5.012 1.00 66.56 109 GLY A C 1
ATOM 908 O O . GLY A 1 109 ? 16.146 -4.525 -5.783 1.00 66.56 109 GLY A O 1
ATOM 909 N N . ILE A 1 110 ? 14.348 -5.139 -4.617 1.00 63.62 110 ILE A N 1
ATOM 910 C CA . ILE A 1 110 ? 13.444 -4.118 -5.163 1.00 63.62 110 ILE A CA 1
ATOM 911 C C . ILE A 1 110 ? 13.340 -2.938 -4.182 1.00 63.62 110 ILE A C 1
ATOM 913 O O . ILE A 1 110 ? 12.410 -2.855 -3.383 1.00 63.62 110 ILE A O 1
ATOM 917 N N . ASN A 1 111 ? 14.281 -1.992 -4.282 1.00 56.38 111 ASN A N 1
ATOM 918 C CA . ASN A 1 111 ? 14.195 -0.648 -3.670 1.00 56.38 111 ASN A CA 1
ATOM 919 C C . ASN A 1 111 ? 13.689 0.426 -4.663 1.00 56.38 111 ASN A C 1
ATOM 921 O O . ASN A 1 111 ? 13.651 1.620 -4.360 1.00 56.38 111 ASN A O 1
ATOM 925 N N . THR A 1 112 ? 13.267 0.011 -5.863 1.00 53.81 112 THR A N 1
ATOM 926 C CA . THR A 1 112 ? 12.973 0.873 -7.026 1.00 53.81 112 THR A CA 1
ATOM 927 C C . THR A 1 112 ? 11.853 1.890 -6.827 1.00 53.81 112 THR A C 1
ATOM 929 O O . THR A 1 112 ? 11.735 2.815 -7.629 1.00 53.81 112 THR A O 1
ATOM 932 N N . ASN A 1 113 ? 11.057 1.785 -5.758 1.00 61.00 113 ASN A N 1
ATOM 933 C CA . ASN A 1 113 ? 10.003 2.761 -5.498 1.00 61.00 113 ASN A CA 1
ATOM 934 C C . ASN A 1 113 ? 10.586 4.160 -5.232 1.00 61.00 113 ASN A C 1
ATOM 936 O O . ASN A 1 113 ? 9.942 5.135 -5.571 1.00 61.00 113 ASN A O 1
ATOM 940 N N . MET A 1 114 ? 11.805 4.291 -4.698 1.00 61.97 114 MET A N 1
ATOM 941 C CA . MET A 1 114 ? 12.416 5.615 -4.513 1.00 61.97 114 MET A CA 1
ATOM 942 C C . MET A 1 114 ? 12.886 6.252 -5.824 1.00 61.97 114 MET A C 1
ATOM 944 O O . MET A 1 114 ? 12.617 7.428 -6.057 1.00 61.97 114 MET A O 1
ATOM 948 N N . TYR A 1 115 ? 13.548 5.484 -6.691 1.00 69.31 115 TYR A N 1
ATOM 949 C CA . TYR A 1 115 ? 14.054 5.991 -7.970 1.00 69.31 115 TYR A CA 1
ATOM 950 C C . TYR A 1 115 ? 12.918 6.345 -8.933 1.00 69.31 115 TYR A C 1
ATOM 952 O O . TYR A 1 115 ? 12.943 7.414 -9.535 1.00 69.31 115 TYR A O 1
ATOM 960 N N . LEU A 1 116 ? 11.886 5.499 -9.018 1.00 71.69 116 LEU A N 1
ATOM 961 C CA . LEU A 1 116 ? 10.710 5.767 -9.851 1.00 71.69 116 LEU A CA 1
ATOM 962 C C . LEU A 1 116 ? 9.897 6.960 -9.337 1.00 71.69 116 LEU A C 1
ATOM 964 O O . LEU A 1 116 ? 9.458 7.775 -10.140 1.00 71.69 116 LEU A O 1
ATOM 968 N N . GLU A 1 117 ? 9.728 7.106 -8.019 1.00 69.75 117 GLU A N 1
ATOM 969 C CA . GLU A 1 117 ? 9.074 8.288 -7.438 1.00 69.75 117 GLU A CA 1
ATOM 970 C C . GLU A 1 117 ? 9.892 9.562 -7.669 1.00 69.75 117 GLU A C 1
ATOM 972 O O . GLU A 1 117 ? 9.323 10.610 -7.970 1.00 69.75 117 GLU A O 1
ATOM 977 N N . SER A 1 118 ? 11.221 9.481 -7.557 1.00 78.19 118 SER A N 1
ATOM 978 C CA . SER A 1 118 ? 12.124 10.597 -7.856 1.00 78.19 118 SER A CA 1
ATOM 979 C C . SER A 1 118 ? 12.002 11.023 -9.321 1.00 78.19 118 SER A C 1
ATOM 981 O O . SER A 1 118 ? 11.749 12.193 -9.607 1.00 78.19 118 SER A O 1
ATOM 983 N N . LEU A 1 119 ? 12.057 10.060 -10.247 1.00 83.19 119 LEU A N 1
ATOM 984 C CA . LEU A 1 119 ? 11.863 10.307 -11.673 1.00 83.19 119 LEU A CA 1
ATOM 985 C C . LEU A 1 119 ? 10.467 10.876 -11.962 1.00 83.19 119 LEU A C 1
ATOM 987 O O . LEU A 1 119 ? 10.348 11.862 -12.679 1.00 83.19 119 LEU A O 1
ATOM 991 N N . HIS A 1 120 ? 9.410 10.322 -11.360 1.00 81.19 120 HIS A N 1
ATOM 992 C CA . HIS A 1 120 ? 8.045 10.824 -11.524 1.00 81.19 120 HIS A CA 1
ATOM 993 C C . HIS A 1 120 ? 7.889 12.267 -11.021 1.00 81.19 120 HIS A C 1
ATOM 995 O O . HIS A 1 120 ? 7.205 13.066 -11.662 1.00 81.19 120 HIS A O 1
ATOM 1001 N N . LYS A 1 121 ? 8.527 12.626 -9.899 1.00 82.50 121 LYS A N 1
ATOM 1002 C CA . LYS A 1 121 ? 8.556 14.009 -9.397 1.00 82.50 121 LYS A CA 1
ATOM 1003 C C . LYS A 1 121 ? 9.275 14.945 -10.362 1.00 82.50 121 LYS A C 1
ATOM 1005 O O . LYS A 1 121 ? 8.735 16.012 -10.639 1.00 82.50 121 LYS A O 1
ATOM 1010 N N . LYS A 1 122 ? 10.432 14.539 -10.900 1.00 86.94 122 LYS A N 1
ATOM 1011 C CA . LYS A 1 122 ? 11.144 15.315 -11.924 1.00 86.94 122 LYS A CA 1
ATOM 1012 C C . LYS A 1 122 ? 10.276 15.501 -13.172 1.00 86.94 122 LYS A C 1
ATOM 1014 O O . LYS A 1 122 ? 10.050 16.627 -13.585 1.00 86.94 122 LYS A O 1
ATOM 1019 N N . ILE A 1 123 ? 9.685 14.429 -13.701 1.00 87.06 123 ILE A N 1
ATOM 1020 C CA . ILE A 1 123 ? 8.749 14.486 -14.838 1.00 87.06 123 ILE A CA 1
ATOM 1021 C C . ILE A 1 123 ? 7.604 15.469 -14.555 1.00 87.06 123 ILE A C 1
ATOM 1023 O O . ILE A 1 123 ? 7.316 16.340 -15.369 1.00 87.06 123 ILE A O 1
ATOM 1027 N N . LYS A 1 124 ? 6.971 15.384 -13.378 1.00 85.12 124 LYS A N 1
ATOM 1028 C CA . LYS A 1 124 ? 5.921 16.335 -12.986 1.00 85.12 124 LYS A CA 1
ATOM 1029 C C . LYS A 1 124 ? 6.409 17.775 -12.938 1.00 85.12 124 LYS A C 1
ATOM 1031 O O . LYS A 1 124 ? 5.633 18.651 -13.288 1.00 85.12 124 LYS A O 1
ATOM 1036 N N . TYR A 1 125 ? 7.640 18.017 -12.503 1.00 86.88 125 TYR A N 1
ATOM 1037 C CA . TYR A 1 125 ? 8.219 19.354 -12.476 1.00 86.88 125 TYR A CA 1
ATOM 1038 C C . TYR A 1 125 ? 8.321 19.954 -13.888 1.00 86.88 125 TYR A C 1
ATOM 1040 O O . TYR A 1 125 ? 7.769 21.029 -14.109 1.00 86.88 125 TYR A O 1
ATOM 1048 N N . TYR A 1 126 ? 8.888 19.231 -14.864 1.00 86.12 126 TYR A N 1
ATOM 1049 C CA . TYR A 1 126 ? 8.983 19.717 -16.255 1.00 86.12 126 TYR A CA 1
ATOM 1050 C C . TYR A 1 126 ? 7.622 19.906 -16.939 1.00 86.12 126 TYR A C 1
ATOM 1052 O O . TYR A 1 126 ? 7.513 20.684 -17.881 1.00 86.12 126 TYR A O 1
ATOM 1060 N N . PHE A 1 127 ? 6.580 19.220 -16.462 1.00 87.75 127 PHE A N 1
ATOM 1061 C CA . PHE A 1 127 ? 5.216 19.332 -16.990 1.00 87.75 127 PHE A CA 1
ATOM 1062 C C . PHE A 1 127 ? 4.260 20.130 -16.097 1.00 87.75 127 PHE A C 1
ATOM 1064 O O . PHE A 1 127 ? 3.045 20.047 -16.276 1.00 87.75 127 PHE A O 1
ATOM 1071 N N . GLU A 1 128 ? 4.772 20.875 -15.112 1.00 83.81 128 GLU A N 1
ATOM 1072 C CA . GLU A 1 128 ? 3.973 21.692 -14.181 1.00 83.81 128 GLU A CA 1
ATOM 1073 C C . GLU A 1 128 ? 2.850 20.911 -13.463 1.00 83.81 128 GLU A C 1
ATOM 1075 O O . GLU A 1 128 ? 1.803 21.451 -13.105 1.00 83.81 128 GLU A O 1
ATOM 1080 N N . GLY A 1 129 ? 3.019 19.598 -13.299 1.00 79.44 129 GLY A N 1
ATOM 1081 C CA . GLY A 1 129 ? 2.006 18.698 -12.750 1.00 79.44 129 GLY A CA 1
ATOM 1082 C C . GLY A 1 129 ? 0.763 18.508 -13.628 1.00 79.44 129 GLY A C 1
ATOM 1083 O O . GLY A 1 129 ? -0.187 17.859 -13.184 1.00 79.44 129 GLY A O 1
ATOM 1084 N N . LYS A 1 130 ? 0.754 19.041 -14.854 1.00 81.56 130 LYS A N 1
ATOM 1085 C CA . LYS A 1 130 ? -0.369 18.966 -15.792 1.00 81.56 130 LYS A CA 1
ATOM 1086 C C . LYS A 1 130 ? -0.276 17.723 -16.669 1.00 81.56 130 LYS A C 1
ATOM 1088 O O . LYS A 1 130 ? 0.795 17.197 -16.960 1.00 81.56 130 LYS A O 1
ATOM 1093 N N . TYR A 1 131 ? -1.439 17.261 -17.115 1.00 80.50 131 TYR A N 1
ATOM 1094 C CA . TYR A 1 131 ? -1.514 16.237 -18.147 1.00 80.50 131 TYR A CA 1
ATOM 1095 C C . TYR A 1 131 ? -1.233 16.869 -19.514 1.00 80.50 131 TYR A C 1
ATOM 1097 O O . TYR A 1 131 ? -1.978 17.743 -19.962 1.00 80.50 131 TYR A O 1
ATOM 1105 N N . VAL A 1 132 ? -0.168 16.423 -20.176 1.00 84.25 132 VAL A N 1
ATOM 1106 C CA . VAL A 1 132 ? 0.243 16.940 -21.483 1.00 84.25 132 VAL A CA 1
ATOM 1107 C C . VAL A 1 132 ? -0.348 16.068 -22.587 1.00 84.25 132 VAL A C 1
ATOM 1109 O O . VAL A 1 132 ? 0.035 14.916 -22.755 1.00 84.25 132 VAL A O 1
ATOM 1112 N N . LYS A 1 133 ? -1.297 16.628 -23.347 1.00 85.25 133 LYS A N 1
ATOM 1113 C CA . LYS A 1 133 ? -1.903 15.976 -24.526 1.00 85.25 133 LYS A CA 1
ATOM 1114 C C . LYS A 1 133 ? -1.051 16.108 -25.791 1.00 85.25 133 LYS A C 1
ATOM 1116 O O . LYS A 1 133 ? -1.197 15.319 -26.715 1.00 85.25 133 LYS A O 1
ATOM 1121 N N . ARG A 1 134 ? -0.217 17.147 -25.846 1.00 90.94 134 ARG A N 1
ATOM 1122 C CA . ARG A 1 134 ? 0.588 17.523 -27.010 1.00 90.94 134 ARG A CA 1
ATOM 1123 C C . ARG A 1 134 ? 1.942 16.823 -26.988 1.00 90.94 134 ARG A C 1
ATOM 1125 O O . ARG A 1 134 ? 2.708 16.992 -26.043 1.00 90.94 134 ARG A O 1
ATOM 1132 N N . LEU A 1 135 ? 2.230 16.058 -28.037 1.00 90.75 135 LEU A N 1
ATOM 1133 C CA . LEU A 1 135 ? 3.440 15.244 -28.116 1.00 90.75 135 LEU A CA 1
ATOM 1134 C C . LEU A 1 135 ? 4.719 16.091 -28.154 1.00 90.75 135 LEU A C 1
ATOM 1136 O O . LEU A 1 135 ? 5.697 15.734 -27.513 1.00 90.75 135 LEU A O 1
ATOM 1140 N N . ASP A 1 136 ? 4.705 17.223 -28.852 1.00 91.81 136 ASP A N 1
ATOM 1141 C CA . ASP A 1 136 ? 5.853 18.125 -28.974 1.00 91.81 136 ASP A CA 1
ATOM 1142 C C . ASP A 1 136 ? 6.293 18.693 -27.617 1.00 91.81 136 ASP A C 1
ATOM 1144 O O . ASP A 1 136 ? 7.473 18.650 -27.278 1.00 91.81 136 ASP A O 1
ATOM 1148 N N . ILE A 1 137 ? 5.329 19.115 -26.791 1.00 88.62 137 ILE A N 1
ATOM 1149 C CA . ILE A 1 137 ? 5.581 19.585 -25.422 1.00 88.62 137 ILE A CA 1
ATOM 1150 C C . ILE A 1 137 ? 6.120 18.440 -24.557 1.00 88.62 137 ILE A C 1
ATOM 1152 O O . ILE A 1 137 ? 7.039 18.639 -23.766 1.00 88.62 137 ILE A O 1
ATOM 1156 N N . ALA A 1 138 ? 5.569 17.231 -24.717 1.00 89.50 138 ALA A N 1
ATOM 1157 C CA . ALA A 1 138 ? 6.036 16.052 -23.995 1.00 89.50 138 ALA A CA 1
ATOM 1158 C C . ALA A 1 138 ? 7.492 15.701 -24.348 1.00 89.50 138 ALA A C 1
ATOM 1160 O O . ALA A 1 138 ? 8.288 15.421 -23.455 1.00 89.50 138 ALA A O 1
ATOM 1161 N N . ILE A 1 139 ? 7.856 15.751 -25.631 1.00 91.44 139 ILE A N 1
ATOM 1162 C CA . ILE A 1 139 ? 9.223 15.480 -26.087 1.00 91.44 139 ILE A CA 1
ATOM 1163 C C . ILE A 1 139 ? 10.189 16.544 -25.553 1.00 91.44 139 ILE A C 1
ATOM 1165 O O . ILE A 1 139 ? 11.214 16.178 -24.984 1.00 91.44 139 ILE A O 1
ATOM 1169 N N . ASP A 1 140 ? 9.857 17.834 -25.660 1.00 92.06 140 ASP A N 1
ATOM 1170 C CA . ASP A 1 140 ? 10.697 18.926 -25.142 1.00 92.06 140 ASP A CA 1
ATOM 1171 C C . ASP A 1 140 ? 10.954 18.795 -23.629 1.00 92.06 140 ASP A C 1
ATOM 1173 O O . ASP A 1 140 ? 12.099 18.862 -23.176 1.00 92.06 140 ASP A O 1
ATOM 1177 N N . GLY A 1 141 ? 9.909 18.516 -22.841 1.00 89.75 141 GLY A N 1
ATOM 1178 C CA . GLY A 1 141 ? 10.046 18.300 -21.398 1.00 89.75 141 GLY A CA 1
ATOM 1179 C C . GLY A 1 141 ? 10.907 17.082 -21.044 1.00 89.75 141 GLY A C 1
ATOM 1180 O O . GLY A 1 141 ? 11.702 17.141 -20.105 1.00 89.75 141 GLY A O 1
ATOM 1181 N N . LEU A 1 142 ? 10.803 15.988 -21.808 1.00 90.19 142 LEU A N 1
ATOM 1182 C CA . LEU A 1 142 ? 11.650 14.804 -21.618 1.00 90.19 142 LEU A CA 1
ATOM 1183 C C . LEU A 1 142 ? 13.107 15.054 -22.033 1.00 90.19 142 LEU A C 1
ATOM 1185 O O . LEU A 1 142 ? 14.013 14.574 -21.357 1.00 90.19 142 LEU A O 1
ATOM 1189 N N . LEU A 1 143 ? 13.352 15.816 -23.101 1.00 92.06 143 LEU A N 1
ATOM 1190 C CA . LEU A 1 143 ? 14.708 16.181 -23.524 1.00 92.06 143 LEU A CA 1
ATOM 1191 C C . LEU A 1 143 ? 15.406 17.062 -22.481 1.00 92.06 143 LEU A C 1
ATOM 1193 O O . LEU A 1 143 ? 16.580 16.842 -22.187 1.00 92.06 143 LEU A O 1
ATOM 1197 N N . LYS A 1 144 ? 14.678 18.007 -21.873 1.00 90.75 144 LYS A N 1
ATOM 1198 C CA . LYS A 1 144 ? 15.177 18.810 -20.745 1.00 90.75 144 LYS A CA 1
ATOM 1199 C C . LYS A 1 144 ? 15.527 17.937 -19.540 1.00 90.75 144 LYS A C 1
ATOM 1201 O O . LYS A 1 144 ? 16.613 18.072 -18.997 1.00 90.75 144 LYS A O 1
ATOM 1206 N N . LEU A 1 145 ? 14.659 16.983 -19.195 1.00 89.56 145 LEU A N 1
ATOM 1207 C CA . LEU A 1 145 ? 14.901 16.023 -18.114 1.00 89.56 145 LEU A CA 1
ATOM 1208 C C . LEU A 1 145 ? 16.160 15.166 -18.321 1.00 89.56 145 LEU A C 1
ATOM 1210 O O . LEU A 1 145 ? 16.796 14.805 -17.341 1.00 89.56 145 LEU A O 1
ATOM 1214 N N . ILE A 1 146 ? 16.485 14.779 -19.559 1.00 87.31 146 ILE A N 1
ATOM 1215 C CA . ILE A 1 146 ? 17.673 13.957 -19.859 1.00 87.31 146 ILE A CA 1
ATOM 1216 C C . ILE A 1 146 ? 18.963 14.782 -19.762 1.00 87.31 146 ILE A C 1
ATOM 1218 O O . ILE A 1 146 ? 20.025 14.230 -19.479 1.00 87.31 146 ILE A O 1
ATOM 1222 N N . ARG A 1 147 ? 18.881 16.090 -20.024 1.00 87.56 147 ARG A N 1
ATOM 1223 C CA . ARG A 1 147 ? 20.028 17.002 -19.991 1.00 87.56 147 ARG A CA 1
ATOM 1224 C C . ARG A 1 147 ? 20.462 17.373 -18.563 1.00 87.56 147 ARG A C 1
ATOM 1226 O O . ARG A 1 147 ? 21.627 17.728 -18.394 1.00 87.56 147 AR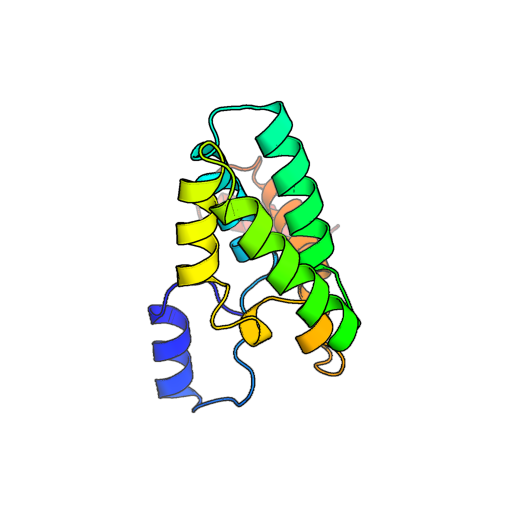G A O 1
ATOM 1233 N N . ASP A 1 148 ? 19.551 17.275 -17.592 1.00 75.31 148 ASP A N 1
ATOM 1234 C CA . ASP A 1 148 ? 19.730 17.639 -16.174 1.00 75.31 148 ASP A CA 1
ATOM 1235 C C . ASP A 1 148 ? 20.009 16.433 -15.249 1.00 75.31 148 ASP A C 1
ATOM 1237 O O . ASP A 1 148 ? 20.968 16.510 -14.448 1.00 75.31 148 ASP A O 1
#

Radius of gyration: 18.44 Å; chains: 1; bounding box: 37×38×47 Å

Foldseek 3Di:
DDALDVVVVVVCCVVPNDDPAAAHQQVNVLVVLVVLLVLQVDVVVSVVLNVLVVCLQADQDPVVNVVSLVVSLVVQCPDPRNNSVSVVCCVRDVVCVCRGHNNNCPPVPPPCSVVVVVVVVLLCVLVVVDDDPDVVSSVVSVVVVVVD

pLDDT: mean 88.89, std 8.35, range [53.81, 96.56]

Sequence (148 aa):
MTDNAPAFYNAWSYVMGTVKNVLLCAWHVTRNWHQNLNKIKNPEKRKIVNKALKAVKEELCLETFSKLMKQFIQELLNDSDTCKFGKYFQQNYGKRPEKWAYCYRKGLGINTNMYLESLHKKIKYYFEGKYVKRLDIAIDGLLKLIRD

Organism: Trichonephila clavata (NCBI:txid2740835)

Secondary structure (DSSP, 8-state):
-B-S-HHHHHHHHHHH---S--PBPHHHHHHHHHHHHTT---HHHHHHHHHHHHHHHH---HHHHHHHHHHHHHHHHHSTTTHHHHHHHIIIIIT-GGGT-GGGTTTS---THHHHHHHHHHHHHHTTT-----HHHHHHHHHHHHH-